Protein AF-A0A2V5LI67-F1 (afdb_monomer_lite)

pLDDT: mean 92.74, std 9.06, range [47.81, 98.31]

Structure (mmCIF, N/CA/C/O backbone):
data_AF-A0A2V5LI67-F1
#
_entry.id   AF-A0A2V5LI67-F1
#
loop_
_atom_site.group_PDB
_atom_site.id
_atom_site.type_symbol
_atom_site.label_atom_id
_atom_site.label_alt_id
_atom_site.label_comp_id
_atom_site.label_asym_id
_atom_site.label_entity_id
_atom_site.label_seq_id
_atom_site.pdbx_PDB_ins_code
_atom_site.Cartn_x
_atom_site.Cartn_y
_atom_site.Cartn_z
_atom_site.occupancy
_atom_site.B_iso_or_equiv
_atom_site.auth_seq_id
_atom_site.auth_comp_id
_atom_site.auth_asym_id
_atom_site.auth_atom_id
_atom_site.pdbx_PDB_model_num
ATOM 1 N N . ASN A 1 1 ? -3.750 10.812 21.003 1.00 83.88 1 ASN A N 1
ATOM 2 C CA . ASN A 1 1 ? -4.774 10.397 20.019 1.00 83.88 1 ASN A CA 1
ATOM 3 C C . ASN A 1 1 ? -5.113 8.897 20.119 1.00 83.88 1 ASN A C 1
ATOM 5 O O . ASN A 1 1 ? -5.357 8.259 19.106 1.00 83.88 1 ASN A O 1
ATOM 9 N N . LEU A 1 2 ? -5.111 8.301 21.323 1.00 96.25 2 LEU A N 1
ATOM 10 C CA . LEU A 1 2 ? -5.361 6.857 21.493 1.00 96.25 2 LEU A CA 1
ATOM 11 C C . LEU A 1 2 ? -6.854 6.527 21.593 1.00 96.25 2 LEU A C 1
ATOM 13 O O . LEU A 1 2 ? -7.269 5.458 21.162 1.00 96.25 2 LEU A O 1
ATOM 17 N N . ASP A 1 3 ? -7.660 7.444 22.123 1.00 97.19 3 ASP A N 1
ATOM 18 C CA . ASP A 1 3 ? -9.101 7.220 22.278 1.00 97.19 3 ASP A CA 1
ATOM 19 C C . ASP A 1 3 ? -9.812 7.157 20.924 1.00 97.19 3 ASP A C 1
ATOM 21 O O . ASP A 1 3 ? -10.668 6.303 20.715 1.00 97.19 3 ASP A O 1
ATOM 25 N N . GLN A 1 4 ? -9.387 7.989 19.966 1.00 95.81 4 GLN A N 1
ATOM 26 C CA . GLN A 1 4 ? -9.867 7.920 18.587 1.00 95.81 4 GLN A CA 1
ATOM 27 C C . GLN A 1 4 ? -9.488 6.587 17.931 1.00 95.81 4 GLN A C 1
ATOM 29 O O . GLN A 1 4 ? -10.343 5.939 17.344 1.00 95.81 4 GLN A O 1
ATOM 34 N N . PHE A 1 5 ? -8.242 6.133 18.104 1.00 96.00 5 PHE A N 1
ATOM 35 C CA . PHE A 1 5 ? -7.800 4.838 17.580 1.00 96.00 5 PHE A CA 1
ATOM 36 C C . PHE A 1 5 ? -8.640 3.674 18.125 1.00 96.00 5 PHE A C 1
ATOM 38 O O . PHE A 1 5 ? -9.069 2.817 17.359 1.00 96.00 5 PHE A O 1
ATOM 45 N N . LYS A 1 6 ? -8.917 3.659 19.435 1.00 96.06 6 LYS A N 1
ATOM 46 C CA . LYS A 1 6 ? -9.781 2.643 20.055 1.00 96.06 6 LYS A CA 1
ATOM 47 C C . LYS A 1 6 ? -11.208 2.703 19.516 1.00 96.06 6 LYS A C 1
ATOM 49 O O . LYS A 1 6 ? -11.805 1.674 19.262 1.00 96.06 6 LY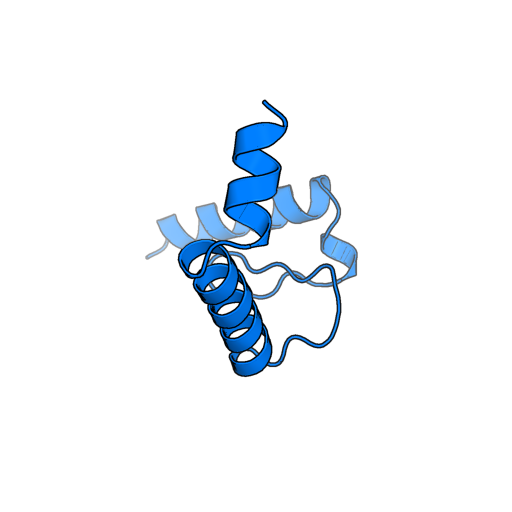S A O 1
ATOM 54 N N . LYS A 1 7 ? -11.756 3.898 19.301 1.00 96.44 7 LYS A N 1
ATOM 55 C CA . LYS A 1 7 ? -13.078 4.038 18.681 1.00 96.44 7 LYS A CA 1
ATOM 56 C C . LYS A 1 7 ? -13.095 3.513 17.241 1.00 96.44 7 LYS A C 1
ATOM 58 O O . LYS A 1 7 ? -14.077 2.911 16.823 1.00 96.44 7 LYS A O 1
ATOM 63 N N . ASP A 1 8 ? -12.028 3.764 16.492 1.00 96.44 8 ASP A N 1
ATOM 64 C CA . ASP A 1 8 ? -11.921 3.375 15.088 1.00 96.44 8 ASP A CA 1
ATOM 65 C C . ASP A 1 8 ? -11.731 1.864 14.917 1.00 96.44 8 ASP A C 1
ATOM 67 O O . ASP A 1 8 ? -12.290 1.300 13.980 1.00 96.44 8 ASP A O 1
ATOM 71 N N . ILE A 1 9 ? -11.006 1.192 15.822 1.00 95.12 9 ILE A N 1
ATOM 72 C CA . ILE A 1 9 ? -10.791 -0.264 15.740 1.00 95.12 9 ILE A CA 1
ATOM 73 C C . ILE A 1 9 ? -12.100 -1.056 15.871 1.00 95.12 9 ILE A C 1
ATOM 75 O O . ILE A 1 9 ? -12.263 -2.074 15.204 1.00 95.12 9 ILE A O 1
ATOM 79 N N . ASP A 1 10 ? -13.041 -0.542 16.667 1.00 94.50 10 ASP A N 1
ATOM 80 C CA . ASP A 1 10 ? -14.360 -1.140 16.898 1.00 94.50 10 ASP A CA 1
ATOM 81 C C . AS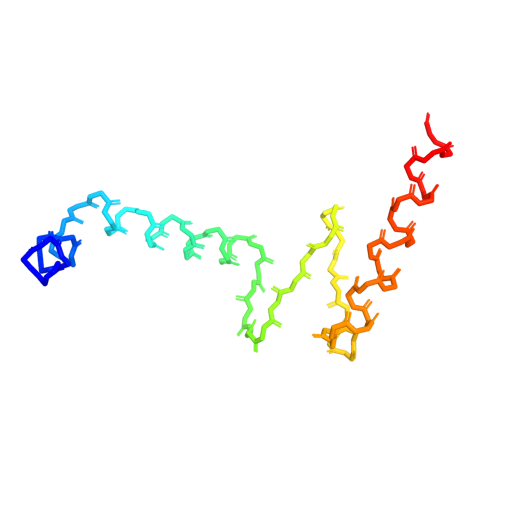P A 1 10 ? -15.441 -0.563 15.959 1.00 94.50 10 ASP A C 1
ATOM 83 O O . ASP A 1 10 ? -16.612 -0.939 16.024 1.00 94.50 10 ASP A O 1
ATOM 87 N N . GLY A 1 11 ? -15.078 0.388 15.092 1.00 96.75 11 GLY A N 1
ATOM 88 C CA . GLY A 1 11 ? -16.017 1.133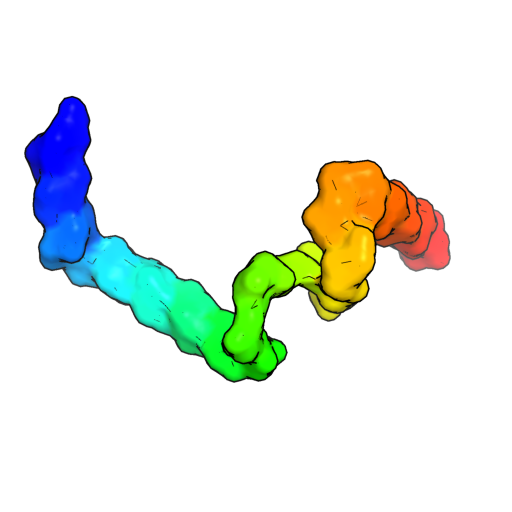 14.261 1.00 96.75 11 GLY A CA 1
ATOM 89 C C . GLY A 1 11 ? -16.417 0.397 12.980 1.00 96.75 11 GLY A C 1
ATOM 90 O O . GLY A 1 11 ? -15.566 0.038 12.165 1.00 96.75 11 GLY A O 1
ATOM 91 N N . GLU A 1 12 ? -17.726 0.285 12.726 1.00 97.12 12 GLU A N 1
ATOM 92 C CA . GLU A 1 12 ? -18.281 -0.366 11.523 1.00 97.12 12 GLU A CA 1
ATOM 93 C C . GLU A 1 12 ? -17.693 0.187 10.218 1.00 97.12 12 GLU A C 1
ATOM 95 O O . GLU A 1 12 ? -17.267 -0.575 9.359 1.00 97.12 12 GLU A O 1
ATOM 100 N N . LYS A 1 13 ? -17.553 1.513 10.097 1.00 96.06 13 LYS A N 1
ATOM 101 C CA . LYS A 1 13 ? -16.995 2.154 8.891 1.00 96.06 13 LYS A CA 1
ATOM 102 C C . LYS A 1 13 ? -15.558 1.725 8.586 1.00 96.06 13 LYS A C 1
ATOM 104 O O . LYS A 1 13 ? -15.161 1.649 7.424 1.00 96.06 13 LYS A O 1
ATOM 109 N N . VAL A 1 14 ? -14.750 1.499 9.622 1.00 97.50 14 VAL A N 1
ATOM 110 C CA . VAL A 1 14 ? -13.359 1.056 9.456 1.00 97.50 14 VAL A CA 1
ATOM 111 C C . VAL A 1 14 ? -13.344 -0.406 9.041 1.00 97.50 14 VAL A C 1
ATOM 113 O O . VAL A 1 14 ? -12.633 -0.758 8.099 1.00 97.50 14 VAL A O 1
ATOM 116 N N . LYS A 1 15 ? -14.187 -1.230 9.672 1.00 97.38 15 LYS A N 1
ATOM 117 C CA . LYS A 1 15 ? -14.381 -2.626 9.287 1.00 97.38 15 LYS A CA 1
ATOM 118 C C . LYS A 1 15 ? -14.823 -2.766 7.827 1.00 97.38 15 LYS A C 1
ATOM 120 O O . LYS A 1 15 ? -14.183 -3.493 7.076 1.00 97.38 15 LYS A O 1
ATOM 125 N N . GLU A 1 16 ? -15.843 -2.025 7.402 1.00 98.25 16 GLU A N 1
ATOM 126 C CA . GLU A 1 16 ? -16.335 -2.019 6.017 1.00 98.25 16 GLU A CA 1
ATOM 127 C C . GLU A 1 16 ? -15.232 -1.667 5.017 1.00 98.25 16 GLU A C 1
ATOM 129 O O . GLU A 1 16 ? -15.118 -2.287 3.959 1.00 98.25 16 GLU A O 1
ATOM 134 N N . ARG A 1 17 ? -14.384 -0.688 5.354 1.00 97.81 17 ARG A N 1
ATOM 135 C CA . ARG A 1 17 ? -13.259 -0.303 4.501 1.00 97.81 17 ARG A CA 1
ATOM 136 C C . ARG A 1 17 ? -12.232 -1.427 4.372 1.00 97.81 17 ARG A C 1
ATOM 138 O O . ARG A 1 17 ? -11.807 -1.715 3.257 1.00 97.81 17 ARG A O 1
ATOM 145 N N . VAL A 1 18 ? -11.853 -2.060 5.485 1.00 97.38 18 VAL A N 1
ATOM 146 C CA . VAL A 1 18 ? -10.912 -3.195 5.486 1.00 97.38 18 VAL A CA 1
ATOM 147 C C . VAL A 1 18 ? -11.473 -4.364 4.676 1.00 97.38 18 VAL A C 1
ATOM 149 O O . VAL A 1 18 ? -10.767 -4.912 3.829 1.00 97.38 18 VAL A O 1
ATOM 152 N N . ASP A 1 19 ? -12.744 -4.706 4.885 1.00 98.06 19 ASP A N 1
ATOM 153 C CA . ASP A 1 19 ? -13.407 -5.811 4.191 1.00 98.06 19 ASP A CA 1
ATOM 154 C C . ASP A 1 19 ? -13.524 -5.532 2.678 1.00 98.06 19 ASP A C 1
ATOM 156 O O . ASP A 1 19 ? -13.246 -6.411 1.860 1.00 98.06 19 ASP A O 1
ATOM 160 N N . SER A 1 20 ? -13.853 -4.295 2.289 1.00 98.31 20 SER A N 1
ATOM 161 C CA . SER A 1 20 ? -13.916 -3.859 0.886 1.00 98.31 20 SER A CA 1
ATOM 162 C C . SER A 1 20 ? -12.552 -3.921 0.189 1.00 98.31 20 SER A C 1
ATOM 164 O O . SER A 1 20 ? -12.435 -4.457 -0.917 1.00 98.31 20 SER A O 1
ATOM 166 N N . ASP A 1 21 ? -11.489 -3.444 0.846 1.00 97.31 21 ASP A N 1
ATOM 167 C CA . ASP A 1 21 ? -10.128 -3.528 0.308 1.00 97.31 21 ASP A CA 1
ATOM 168 C C . ASP A 1 21 ? -9.658 -4.987 0.175 1.00 97.31 21 ASP A C 1
ATOM 170 O O . ASP A 1 21 ? -9.023 -5.342 -0.824 1.00 97.31 21 ASP A O 1
ATOM 174 N N . HIS A 1 22 ? -10.015 -5.853 1.130 1.00 96.75 22 HIS A N 1
ATOM 175 C CA . HIS A 1 22 ? -9.723 -7.283 1.055 1.00 96.75 22 HIS A CA 1
ATOM 176 C C . HIS A 1 22 ? -10.459 -7.957 -0.112 1.00 96.75 22 HIS A C 1
ATOM 178 O O . HIS A 1 22 ? -9.830 -8.644 -0.920 1.00 96.75 22 HIS A O 1
ATOM 184 N N . ALA A 1 23 ? -11.765 -7.708 -0.254 1.00 98.12 23 ALA A N 1
ATOM 185 C CA . ALA A 1 23 ? -12.578 -8.230 -1.352 1.00 98.12 23 ALA A CA 1
ATOM 186 C C . ALA A 1 23 ? -12.057 -7.768 -2.722 1.00 98.12 23 ALA A C 1
ATOM 188 O O . ALA A 1 23 ? -12.013 -8.550 -3.672 1.00 98.12 23 ALA A O 1
AT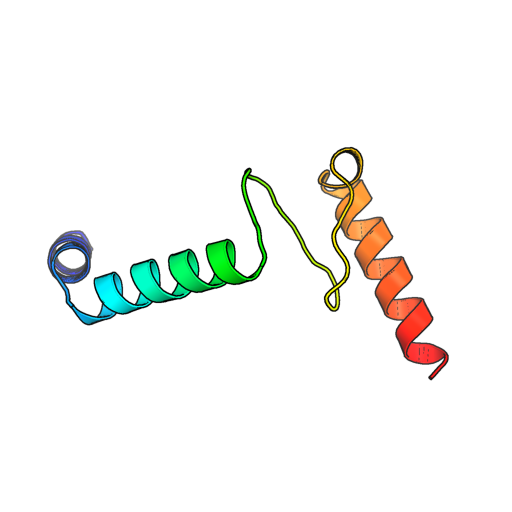OM 189 N N . ARG A 1 24 ? -11.586 -6.519 -2.823 1.00 96.38 24 ARG A N 1
ATOM 190 C CA . ARG A 1 24 ? -10.928 -6.005 -4.032 1.00 96.38 24 ARG A CA 1
ATOM 191 C C . ARG A 1 24 ? -9.622 -6.739 -4.337 1.00 96.38 24 ARG A C 1
ATOM 193 O O . ARG A 1 24 ? -9.340 -7.025 -5.495 1.00 96.38 24 ARG A O 1
ATOM 200 N N . GLY A 1 25 ? -8.813 -7.049 -3.325 1.00 96.06 25 GLY A N 1
ATOM 201 C CA . GLY A 1 25 ? -7.603 -7.856 -3.510 1.00 96.06 25 GLY A CA 1
ATOM 202 C C . GLY A 1 25 ? -7.919 -9.258 -4.039 1.00 96.06 25 GLY A C 1
ATOM 203 O O . GLY A 1 25 ? -7.287 -9.714 -4.993 1.00 96.06 25 GLY A O 1
ATOM 204 N N . GLN A 1 26 ? -8.944 -9.900 -3.473 1.00 97.00 26 GLN A N 1
ATOM 205 C CA . GLN A 1 26 ? -9.423 -11.210 -3.918 1.00 97.00 26 GLN A CA 1
ATOM 206 C C . GLN A 1 26 ? -9.954 -11.178 -5.356 1.00 97.00 26 GLN A C 1
ATOM 208 O O . GLN A 1 26 ? -9.604 -12.051 -6.147 1.00 97.00 26 GLN A O 1
ATOM 213 N N . SER A 1 27 ? -10.751 -10.169 -5.726 1.00 96.62 27 SER A N 1
ATOM 214 C CA . SER A 1 27 ? -11.311 -10.060 -7.082 1.00 96.62 27 SER A CA 1
ATOM 215 C C . SER A 1 27 ? -10.246 -9.832 -8.159 1.00 96.62 27 SER A C 1
ATOM 217 O O . SER A 1 27 ? -10.452 -10.197 -9.314 1.00 96.62 27 SER A O 1
ATOM 219 N N . LEU A 1 28 ? -9.090 -9.283 -7.777 1.00 94.56 28 LEU A N 1
ATOM 220 C CA . LEU A 1 28 ? -7.909 -9.135 -8.629 1.00 94.56 28 LEU A CA 1
ATOM 221 C C . LEU A 1 28 ? -6.984 -10.369 -8.615 1.00 94.56 28 LEU A C 1
ATOM 223 O O . LEU A 1 28 ? -5.959 -10.360 -9.294 1.00 94.56 28 LEU A O 1
ATOM 227 N N . GLY A 1 29 ? -7.309 -11.416 -7.846 1.00 95.31 29 GLY A N 1
ATOM 228 C CA . GLY A 1 29 ? -6.496 -12.631 -7.734 1.00 95.31 29 GLY A CA 1
ATOM 229 C C . GLY A 1 29 ? -5.177 -12.441 -6.974 1.00 95.31 29 GLY A C 1
ATOM 230 O O . GLY A 1 29 ? -4.226 -13.189 -7.196 1.00 95.31 29 GLY A O 1
ATOM 231 N N . ILE A 1 30 ? -5.082 -11.437 -6.097 1.00 94.75 30 ILE A N 1
ATOM 232 C CA . ILE A 1 30 ? -3.856 -11.140 -5.347 1.00 94.75 30 ILE A CA 1
ATOM 233 C C . ILE A 1 30 ? -3.666 -12.168 -4.226 1.00 94.75 30 ILE A C 1
ATOM 235 O O . ILE A 1 30 ? -4.474 -12.250 -3.304 1.00 94.75 30 ILE A O 1
ATOM 239 N N . THR A 1 31 ? -2.560 -12.913 -4.273 1.00 93.94 31 THR A N 1
ATOM 240 C CA . THR A 1 31 ? -2.233 -13.977 -3.302 1.00 93.94 31 THR A CA 1
ATOM 241 C C . THR A 1 31 ? -1.007 -13.683 -2.438 1.00 93.94 31 THR A C 1
ATOM 243 O O . THR A 1 31 ? -0.749 -14.404 -1.477 1.00 93.94 31 THR A O 1
ATOM 246 N N . MET A 1 32 ? -0.242 -12.634 -2.755 1.00 91.69 32 MET A N 1
ATOM 247 C CA . MET A 1 32 ? 0.979 -12.276 -2.030 1.00 91.69 32 MET A CA 1
ATOM 248 C C . MET A 1 32 ? 1.195 -10.765 -1.953 1.00 91.69 32 MET A C 1
ATOM 250 O O . MET A 1 32 ? 0.711 -9.989 -2.785 1.00 91.69 32 MET A O 1
ATOM 254 N N . THR A 1 33 ? 1.980 -10.353 -0.964 1.00 92.12 33 THR A N 1
ATOM 255 C CA . THR A 1 33 ? 2.425 -8.973 -0.770 1.00 92.12 33 THR A CA 1
ATOM 256 C C . THR A 1 33 ? 3.957 -8.886 -0.893 1.00 92.12 33 THR A C 1
ATOM 258 O O . THR A 1 33 ? 4.647 -9.851 -0.568 1.00 92.12 33 THR A O 1
ATOM 261 N N . PRO A 1 34 ? 4.521 -7.754 -1.363 1.00 92.56 34 PRO A N 1
ATOM 262 C CA . PRO A 1 34 ? 3.832 -6.616 -1.971 1.00 92.56 34 PRO A CA 1
ATOM 263 C C . PRO A 1 34 ? 3.358 -6.913 -3.407 1.00 92.56 34 PRO A C 1
ATOM 265 O O . PRO A 1 34 ? 4.047 -7.575 -4.185 1.00 92.56 34 PRO A O 1
ATOM 268 N N . THR A 1 35 ? 2.210 -6.348 -3.786 1.00 94.25 35 THR A N 1
ATOM 269 C CA . THR A 1 35 ? 1.691 -6.325 -5.165 1.00 94.25 35 THR A CA 1
ATOM 270 C C . THR A 1 35 ? 1.417 -4.876 -5.557 1.00 94.25 35 THR A C 1
ATOM 272 O O . THR A 1 35 ? 0.813 -4.136 -4.784 1.00 94.25 35 THR A O 1
ATOM 275 N N . LEU A 1 36 ? 1.891 -4.461 -6.733 1.00 95.50 36 LEU A N 1
ATOM 276 C CA . LEU A 1 36 ? 1.800 -3.085 -7.217 1.00 95.50 36 LEU A CA 1
ATOM 277 C C . LEU A 1 36 ? 1.272 -3.081 -8.649 1.00 95.50 36 LEU A C 1
ATOM 279 O O . LEU A 1 36 ? 1.675 -3.915 -9.457 1.00 95.50 36 LEU A O 1
ATOM 283 N N . TYR A 1 37 ? 0.407 -2.114 -8.942 1.00 94.44 37 TYR A N 1
ATOM 284 C CA . TYR A 1 37 ? -0.077 -1.822 -10.284 1.00 94.44 37 TYR A CA 1
ATOM 285 C C . TYR A 1 37 ? 0.203 -0.357 -10.625 1.00 94.44 37 TYR A C 1
ATOM 287 O O . TYR A 1 37 ? 0.040 0.516 -9.772 1.00 94.44 37 TYR A O 1
ATOM 295 N N . ILE A 1 38 ? 0.564 -0.086 -11.876 1.00 95.06 38 ILE A N 1
ATOM 296 C CA . ILE A 1 38 ? 0.683 1.260 -12.448 1.00 95.06 38 ILE A CA 1
ATOM 297 C C . ILE A 1 38 ? -0.190 1.279 -13.702 1.00 95.06 38 ILE A C 1
ATOM 299 O O . ILE A 1 38 ? 0.030 0.485 -14.610 1.00 95.06 38 ILE A O 1
ATOM 303 N N . ASN A 1 39 ? -1.215 2.139 -13.740 1.00 93.75 39 ASN A N 1
ATOM 304 C CA . ASN A 1 39 ? -2.202 2.194 -14.833 1.00 93.75 39 ASN A CA 1
ATOM 305 C C . ASN A 1 39 ? -2.775 0.809 -15.202 1.00 93.75 39 ASN A C 1
ATOM 307 O O . ASN A 1 39 ? -2.750 0.398 -16.359 1.00 93.75 39 ASN A O 1
ATOM 311 N N . ASN A 1 40 ? -3.241 0.062 -14.194 1.00 92.06 40 ASN A N 1
ATOM 312 C CA . ASN A 1 40 ? -3.790 -1.296 -14.330 1.00 92.06 40 ASN A CA 1
ATOM 313 C C . ASN A 1 40 ? -2.796 -2.370 -14.818 1.00 92.06 40 ASN A C 1
ATOM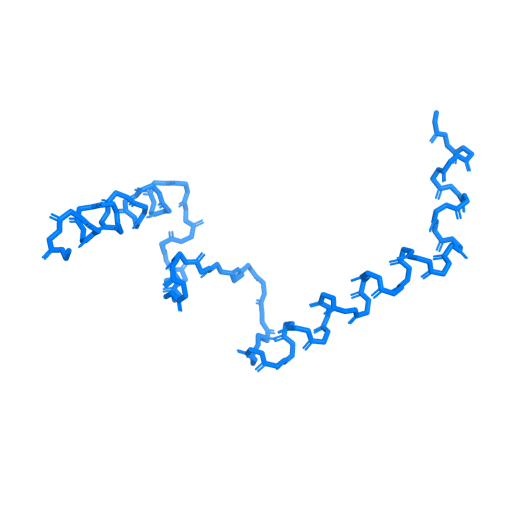 315 O O . ASN A 1 40 ? -3.194 -3.524 -14.949 1.00 92.06 40 ASN A O 1
ATOM 319 N N . GLN A 1 41 ? -1.517 -2.039 -15.014 1.00 92.06 41 GLN A N 1
ATOM 320 C CA . GLN A 1 41 ? -0.471 -3.005 -15.351 1.00 92.06 41 GLN A CA 1
ATOM 321 C C . GLN A 1 41 ? 0.282 -3.450 -14.091 1.00 92.06 41 GLN A C 1
ATOM 323 O O . GLN A 1 41 ? 0.666 -2.588 -13.294 1.00 92.06 41 GLN A O 1
ATOM 328 N N . PRO A 1 42 ? 0.488 -4.761 -13.873 1.00 92.88 42 PRO A N 1
ATOM 329 C CA . PRO A 1 42 ? 1.228 -5.252 -12.717 1.00 92.88 42 PRO A CA 1
ATOM 330 C C . PRO A 1 42 ? 2.720 -4.917 -12.839 1.00 92.88 42 PRO A C 1
ATOM 332 O O . PRO A 1 42 ? 3.308 -5.030 -13.911 1.00 92.88 42 PRO A O 1
ATOM 335 N N . VAL A 1 43 ? 3.346 -4.548 -11.722 1.00 94.81 43 VAL A N 1
ATOM 336 C CA . VAL A 1 43 ? 4.805 -4.397 -11.631 1.00 94.81 43 VAL A CA 1
ATOM 337 C C . VAL A 1 43 ? 5.422 -5.748 -11.271 1.00 94.81 43 VAL A C 1
ATOM 339 O O . VAL A 1 43 ? 5.033 -6.366 -10.270 1.00 94.81 43 VAL A O 1
ATOM 342 N N . GLU A 1 44 ? 6.383 -6.211 -12.076 1.00 91.56 44 GLU A N 1
ATOM 343 C CA . GLU A 1 44 ? 7.089 -7.476 -11.848 1.00 91.56 44 GLU A CA 1
ATOM 344 C C . GLU A 1 44 ? 7.771 -7.502 -10.473 1.00 91.56 44 GLU A C 1
ATOM 346 O O . GLU A 1 44 ? 8.177 -6.476 -9.933 1.00 91.56 44 GLU A O 1
ATOM 351 N N . GLY A 1 45 ? 7.929 -8.695 -9.887 1.00 88.00 45 GLY A N 1
ATOM 352 C CA . GLY A 1 45 ? 8.485 -8.851 -8.537 1.00 88.00 45 GLY A CA 1
ATOM 353 C C . GLY A 1 45 ? 9.845 -8.172 -8.335 1.00 88.00 45 GLY A C 1
ATOM 354 O O . GLY A 1 45 ? 10.045 -7.511 -7.319 1.00 88.00 45 GLY A O 1
ATOM 355 N N . ARG A 1 46 ? 10.743 -8.286 -9.322 1.00 90.50 46 ARG A N 1
ATOM 356 C CA . ARG A 1 46 ? 12.087 -7.679 -9.303 1.00 90.50 46 ARG A CA 1
ATOM 357 C C . ARG A 1 46 ? 12.081 -6.146 -9.372 1.00 90.50 46 ARG A C 1
ATOM 359 O O . ARG A 1 46 ? 13.013 -5.523 -8.876 1.00 90.50 46 ARG A O 1
ATOM 366 N N . ASP A 1 47 ? 11.021 -5.551 -9.916 1.00 93.44 47 ASP A N 1
ATOM 367 C CA . ASP A 1 47 ? 10.922 -4.109 -10.175 1.00 93.44 47 ASP A CA 1
ATOM 368 C C . ASP A 1 47 ? 10.185 -3.351 -9.060 1.00 93.44 47 ASP A C 1
ATOM 370 O O . ASP A 1 47 ? 9.949 -2.150 -9.158 1.00 93.44 47 ASP A O 1
ATOM 374 N N . LYS A 1 48 ? 9.851 -4.024 -7.952 1.00 94.00 48 LYS A N 1
ATOM 375 C CA . LYS A 1 48 ? 9.211 -3.410 -6.771 1.00 94.00 48 LYS A CA 1
ATOM 376 C C . LYS A 1 48 ? 10.192 -2.644 -5.869 1.00 94.00 48 LYS A C 1
ATOM 378 O O . LYS A 1 48 ? 9.828 -2.249 -4.763 1.00 94.00 48 LYS A O 1
ATOM 383 N N . THR A 1 49 ? 11.428 -2.431 -6.316 1.00 95.38 49 THR A N 1
ATOM 384 C CA . THR A 1 49 ? 12.390 -1.532 -5.662 1.00 95.38 49 THR A CA 1
ATOM 385 C C . THR A 1 49 ? 12.033 -0.068 -5.955 1.00 95.38 49 THR A C 1
ATOM 387 O O . THR A 1 49 ? 11.363 0.204 -6.951 1.00 95.38 49 THR A O 1
ATOM 390 N N . PRO A 1 50 ? 12.479 0.910 -5.146 1.00 96.00 50 PRO A N 1
ATOM 391 C CA . PRO A 1 50 ? 12.217 2.324 -5.427 1.00 96.00 50 PRO A CA 1
ATOM 392 C C . PRO A 1 50 ? 12.642 2.767 -6.837 1.00 96.00 50 PRO A C 1
ATOM 394 O O . PRO A 1 50 ? 11.901 3.496 -7.500 1.00 96.00 50 PRO A O 1
ATOM 397 N N . ASP A 1 51 ? 13.798 2.296 -7.313 1.00 97.44 51 ASP A N 1
ATOM 398 C CA . ASP A 1 51 ? 14.300 2.618 -8.652 1.00 97.44 51 ASP A CA 1
ATOM 399 C C . ASP A 1 51 ? 13.487 1.926 -9.753 1.00 97.44 51 ASP A C 1
ATOM 401 O O . ASP A 1 51 ? 13.139 2.568 -10.746 1.00 97.44 51 ASP A O 1
ATOM 405 N N . GLY A 1 52 ? 13.107 0.658 -9.556 1.00 96.25 52 GLY A N 1
ATOM 406 C CA . GLY A 1 52 ? 12.250 -0.080 -10.490 1.00 96.25 52 GLY A CA 1
ATOM 407 C C . GLY A 1 52 ? 10.864 0.552 -10.629 1.00 96.25 52 GLY A C 1
ATOM 408 O O . GLY A 1 52 ? 10.400 0.807 -11.742 1.00 96.25 52 GLY A O 1
ATOM 409 N N . VAL A 1 53 ? 10.243 0.934 -9.508 1.00 96.62 53 VAL A N 1
ATOM 410 C CA . VAL A 1 53 ? 8.956 1.644 -9.508 1.00 96.62 53 VAL A CA 1
ATOM 411 C C . VAL A 1 53 ? 9.081 2.987 -10.226 1.00 96.62 53 VAL A C 1
ATOM 413 O O . VAL A 1 53 ? 8.220 3.329 -11.035 1.00 96.62 53 VAL A O 1
ATOM 416 N N . ARG A 1 54 ? 10.161 3.743 -9.993 1.00 96.81 54 ARG A N 1
ATOM 417 C CA . ARG A 1 54 ? 10.402 5.016 -10.690 1.00 96.81 54 ARG A CA 1
ATOM 418 C C . ARG A 1 54 ? 10.538 4.823 -12.200 1.00 96.81 54 ARG A C 1
ATOM 420 O O . ARG A 1 54 ? 9.952 5.594 -12.959 1.00 96.81 54 ARG A O 1
ATOM 427 N N . ALA A 1 55 ? 11.273 3.802 -12.635 1.00 95.88 55 ALA A N 1
ATOM 428 C CA . ALA A 1 55 ? 11.408 3.471 -14.050 1.00 95.88 55 ALA A CA 1
ATOM 429 C C . ALA A 1 55 ? 10.051 3.107 -14.676 1.00 95.88 55 ALA A C 1
ATOM 431 O O . ALA A 1 55 ? 9.706 3.631 -15.737 1.00 95.88 55 ALA A O 1
ATOM 432 N N . ALA A 1 56 ? 9.245 2.294 -13.988 1.00 95.06 56 ALA A N 1
ATOM 433 C CA . ALA A 1 56 ? 7.915 1.901 -14.445 1.00 95.06 56 ALA A CA 1
ATOM 434 C C . ALA A 1 56 ? 6.942 3.096 -14.542 1.00 95.06 56 ALA A C 1
ATOM 436 O O . ALA A 1 56 ? 6.194 3.204 -15.514 1.00 95.06 56 ALA A O 1
ATOM 437 N N . ILE A 1 57 ? 6.992 4.041 -13.592 1.00 95.44 57 ILE A N 1
ATOM 438 C CA . ILE A 1 57 ? 6.229 5.300 -13.669 1.00 95.44 57 ILE A CA 1
ATOM 439 C C . ILE A 1 57 ? 6.659 6.118 -14.893 1.00 95.44 57 ILE A C 1
ATOM 441 O O . ILE A 1 57 ? 5.805 6.563 -15.658 1.00 95.44 57 ILE A O 1
ATOM 445 N N . ASN A 1 58 ? 7.964 6.307 -15.106 1.00 96.19 58 ASN A N 1
ATOM 446 C CA . ASN A 1 58 ? 8.468 7.086 -16.240 1.00 96.19 58 ASN A CA 1
ATOM 447 C C . ASN A 1 58 ? 8.046 6.474 -17.584 1.00 96.19 58 ASN A C 1
ATOM 449 O O . ASN A 1 58 ? 7.606 7.201 -18.474 1.00 96.19 58 ASN A O 1
ATOM 453 N N . ALA A 1 59 ? 8.106 5.147 -17.712 1.00 93.62 59 ALA A N 1
ATOM 454 C CA . ALA A 1 59 ? 7.616 4.442 -18.894 1.00 93.62 59 ALA A CA 1
ATOM 455 C C . ALA A 1 59 ? 6.110 4.678 -19.120 1.00 93.62 59 ALA A C 1
ATOM 457 O O . ALA A 1 59 ? 5.688 4.988 -20.236 1.00 93.62 59 ALA A O 1
ATOM 458 N N . ALA A 1 60 ? 5.304 4.612 -18.054 1.00 93.75 60 ALA A N 1
ATOM 459 C CA . ALA A 1 60 ? 3.866 4.866 -18.119 1.00 93.75 60 ALA A CA 1
ATOM 460 C C . ALA A 1 60 ? 3.523 6.321 -18.504 1.00 93.75 60 ALA A C 1
ATOM 462 O O . ALA A 1 60 ? 2.521 6.558 -19.179 1.00 93.75 60 ALA A O 1
ATOM 463 N N . LEU A 1 61 ? 4.350 7.295 -18.106 1.00 94.56 61 LEU A N 1
ATOM 464 C CA . LEU A 1 61 ? 4.187 8.702 -18.487 1.00 94.56 61 LEU A CA 1
ATOM 465 C C . LEU A 1 61 ? 4.488 8.939 -19.973 1.00 94.56 61 LEU A C 1
ATOM 467 O O . LEU A 1 61 ? 3.715 9.630 -20.632 1.00 94.56 61 LEU A O 1
ATOM 471 N N . VAL A 1 62 ? 5.555 8.338 -20.512 1.00 92.31 62 VAL A N 1
ATOM 472 C CA . VAL A 1 62 ? 5.897 8.444 -21.945 1.00 92.31 62 VAL A CA 1
ATOM 473 C C . VAL A 1 62 ? 4.795 7.841 -22.817 1.00 92.31 62 VAL A C 1
ATOM 475 O O . VAL A 1 62 ? 4.393 8.457 -23.803 1.00 92.31 62 VAL A O 1
ATOM 478 N N . GLY A 1 63 ? 4.260 6.677 -22.432 1.00 78.81 63 GLY A N 1
ATOM 479 C CA . GLY A 1 63 ? 3.173 6.020 -23.164 1.00 78.81 63 GLY A CA 1
ATOM 480 C C . GLY A 1 63 ? 1.888 6.852 -23.229 1.00 78.81 63 GLY A C 1
ATOM 481 O O . GLY A 1 63 ? 1.210 6.843 -24.250 1.00 78.81 63 GLY A O 1
ATOM 482 N N . LYS A 1 64 ? 1.584 7.634 -22.184 1.00 74.00 64 LYS A N 1
ATOM 483 C CA . LYS A 1 64 ? 0.396 8.503 -22.138 1.00 74.00 64 LYS A CA 1
ATOM 484 C C . LYS A 1 64 ? 0.468 9.682 -23.117 1.00 74.00 64 LYS A C 1
ATOM 486 O O . LYS A 1 64 ? -0.571 10.168 -23.538 1.00 74.00 64 LYS A O 1
ATOM 491 N N . SER A 1 65 ? 1.662 10.150 -23.478 1.00 65.44 65 SER A N 1
ATOM 492 C CA . SER A 1 65 ? 1.840 11.246 -24.444 1.00 65.44 65 SER A CA 1
ATOM 493 C C . SER A 1 65 ? 1.707 10.81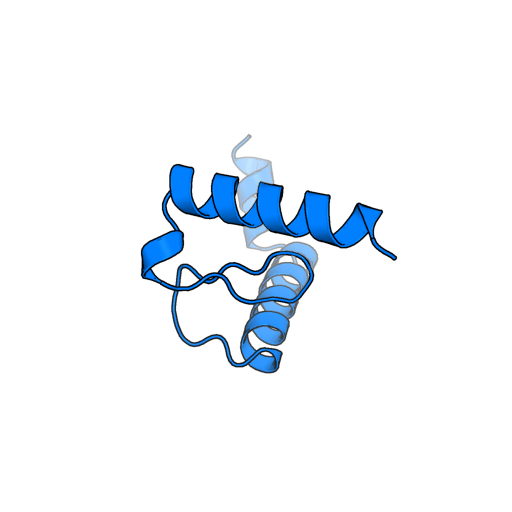2 -25.910 1.00 65.44 65 SER A C 1
ATOM 495 O O . SER A 1 65 ? 1.758 11.667 -26.787 1.00 65.44 65 SER A O 1
ATOM 497 N N . GLN A 1 66 ? 1.587 9.507 -26.183 1.00 54.44 66 GLN A N 1
ATOM 498 C CA . GLN A 1 66 ? 1.515 8.932 -27.536 1.00 54.44 66 GLN A CA 1
ATOM 499 C C . GLN A 1 66 ? 0.086 8.519 -27.952 1.00 54.44 66 GLN A C 1
ATOM 501 O O . GLN A 1 66 ? -0.103 7.995 -29.048 1.00 54.44 66 GLN A O 1
ATOM 506 N N . THR A 1 67 ? -0.904 8.760 -27.091 1.00 47.81 67 THR A N 1
ATOM 507 C CA . THR A 1 67 ? -2.352 8.570 -27.314 1.00 47.81 67 THR A CA 1
ATOM 508 C C . THR A 1 67 ? -3.072 9.886 -27.116 1.00 47.81 67 THR A C 1
ATOM 510 O O . THR A 1 67 ? -3.980 10.179 -27.920 1.00 47.81 67 THR A O 1
#

Sequence (67 aa):
NLDQFKKDIDGEKVKERVDSDHARGQSLGITMTPTLYINNQPVEGRDKTPDGVRAAINAALVGKSQT

Foldseek 3Di:
DVVVVVCLVPDPVNVVVVVVVVVVCVVVVNDDPPWDDDPNHTQDPVLPDPVSVVVVNVVVVVVVVVD

Radius of gyration: 17.1 Å; chains: 1; bounding box: 33×25×50 Å

Secondary structure (DSSP, 8-state):
-HHHHHHHHT-HHHHHHHHHHHHHHHHTT--SSS--EETTEEPPGGG-SHHHHHHHHHHHHHHHTT-